Protein AF-A0A2V9T0P3-F1 (afdb_monomer_lite)

Radius of gyration: 13.61 Å; chains: 1; bounding box: 36×26×33 Å

Foldseek 3Di:
DDDPPPDPDPPPDDDDDPDPDQADQWDWDQDPVRDIDIDGPGGPQKDFDQDPPPGTPDIGHD

Sequence (62 aa):
MAARKTDGNPHLRLHFGLGRARGATRVAVKWLGGTQENFEHVTANQLVVIQEGKGIVAQEKF

Secondary structure (DSSP, 8-state):
-------SS---------TT-SEEEEEEEE-TTS-EEEEEEEESSEEEEEETTTEEEEEEE-

Structure (mmCIF, N/CA/C/O backbone):
data_AF-A0A2V9T0P3-F1
#
_entry.id   AF-A0A2V9T0P3-F1
#
loop_
_atom_site.group_PDB
_atom_site.id
_atom_site.type_symbol
_atom_site.label_atom_id
_atom_site.label_alt_id
_atom_site.label_comp_id
_atom_site.label_asym_id
_atom_site.label_entity_id
_atom_site.label_seq_id
_atom_site.pdbx_PDB_ins_code
_atom_site.Cartn_x
_atom_site.Cartn_y
_atom_site.Cartn_z
_atom_site.occupancy
_atom_site.B_iso_or_equiv
_atom_site.auth_seq_id
_atom_site.auth_comp_id
_atom_site.auth_asym_id
_atom_site.auth_atom_id
_atom_site.pdbx_PDB_model_num
ATOM 1 N N . MET A 1 1 ? 24.850 16.206 11.475 1.00 39.44 1 MET A N 1
ATOM 2 C CA . MET A 1 1 ? 24.091 15.225 12.278 1.00 39.44 1 MET A CA 1
ATOM 3 C C . MET A 1 1 ? 22.608 15.521 12.114 1.00 39.44 1 MET A C 1
ATOM 5 O O . MET A 1 1 ? 22.147 16.513 12.654 1.00 39.44 1 MET A O 1
ATOM 9 N N . ALA A 1 2 ? 21.879 14.728 11.329 1.00 37.75 2 ALA A N 1
ATOM 10 C CA . ALA A 1 2 ? 20.419 14.787 11.292 1.00 37.75 2 ALA A CA 1
ATOM 11 C C . ALA A 1 2 ? 19.914 13.522 11.984 1.00 37.75 2 ALA A C 1
ATOM 13 O O . ALA A 1 2 ? 20.071 12.418 11.462 1.00 37.75 2 ALA A O 1
ATOM 14 N N . ALA A 1 3 ? 19.409 13.677 13.205 1.00 41.41 3 ALA A N 1
ATOM 15 C CA . ALA A 1 3 ? 18.831 12.579 13.958 1.00 41.41 3 ALA A CA 1
ATOM 16 C C . ALA A 1 3 ? 17.610 12.058 13.190 1.00 41.41 3 ALA A C 1
ATOM 18 O O . ALA A 1 3 ? 16.591 12.742 13.089 1.00 41.41 3 ALA A O 1
ATOM 19 N N . ARG A 1 4 ? 17.718 10.847 12.636 1.00 52.00 4 ARG A N 1
ATOM 20 C CA . ARG A 1 4 ? 16.547 10.084 12.210 1.00 52.00 4 ARG A CA 1
ATOM 21 C C . ARG A 1 4 ? 15.765 9.777 13.483 1.00 52.00 4 ARG A C 1
ATOM 23 O O . ARG A 1 4 ? 16.178 8.929 14.266 1.00 52.00 4 ARG A O 1
ATOM 30 N N . LYS A 1 5 ? 14.692 10.530 13.731 1.00 45.66 5 LYS A N 1
ATOM 31 C CA . LYS A 1 5 ? 13.699 10.191 14.751 1.00 45.66 5 LYS A CA 1
ATOM 32 C C . LYS A 1 5 ? 13.092 8.854 14.337 1.00 45.66 5 LYS A C 1
ATOM 34 O O . LYS A 1 5 ? 12.238 8.821 13.463 1.00 45.66 5 LYS A O 1
ATOM 39 N N . THR A 1 6 ? 13.574 7.764 14.916 1.00 48.59 6 THR A N 1
ATOM 40 C CA . THR A 1 6 ? 12.793 6.535 14.997 1.00 48.59 6 THR A CA 1
ATOM 41 C C . THR A 1 6 ? 11.846 6.749 16.167 1.00 48.59 6 THR A C 1
ATOM 43 O O . THR A 1 6 ? 12.232 6.623 17.330 1.00 48.59 6 THR A O 1
ATOM 46 N N . ASP A 1 7 ? 10.638 7.209 15.860 1.00 57.75 7 ASP A N 1
ATOM 47 C CA . ASP A 1 7 ? 9.508 7.007 16.752 1.00 57.75 7 ASP A CA 1
ATOM 48 C C . ASP A 1 7 ? 9.406 5.502 17.035 1.00 57.75 7 ASP A C 1
ATOM 50 O O . ASP A 1 7 ? 9.697 4.679 16.174 1.00 57.75 7 ASP A O 1
ATOM 54 N N . GLY A 1 8 ? 9.117 5.126 18.279 1.00 48.94 8 GLY A N 1
ATOM 55 C CA . GLY A 1 8 ? 9.167 3.741 18.761 1.00 48.94 8 GLY A CA 1
ATOM 56 C C . GLY A 1 8 ? 8.070 2.832 18.196 1.00 48.94 8 GLY A C 1
ATOM 57 O O . GLY A 1 8 ? 7.390 2.156 18.958 1.00 48.94 8 GLY A O 1
ATOM 58 N N . ASN A 1 9 ? 7.880 2.826 16.881 1.00 54.62 9 ASN A N 1
ATOM 59 C CA . ASN A 1 9 ? 6.976 1.961 16.148 1.00 54.62 9 ASN A CA 1
ATOM 60 C C . ASN A 1 9 ? 7.826 0.898 15.430 1.00 54.62 9 ASN A C 1
ATOM 62 O O . ASN A 1 9 ? 8.765 1.273 14.720 1.00 54.62 9 ASN A O 1
ATOM 66 N N . PRO A 1 10 ? 7.577 -0.416 15.597 1.00 52.59 10 PRO A N 1
ATOM 67 C CA . PRO A 1 10 ? 8.269 -1.420 14.797 1.00 52.59 10 PRO A CA 1
ATOM 68 C C . PRO A 1 10 ? 8.134 -1.050 13.318 1.00 52.59 10 PRO A C 1
ATOM 70 O O . PRO A 1 10 ? 7.027 -0.849 12.823 1.00 52.59 10 PRO A O 1
ATOM 73 N N . HIS A 1 11 ? 9.263 -0.929 12.614 1.00 66.88 11 HIS A N 1
ATOM 74 C CA . HIS A 1 11 ? 9.292 -0.686 11.174 1.00 66.88 11 HIS A CA 1
ATOM 75 C C . HIS A 1 11 ? 8.720 -1.910 10.443 1.00 66.88 11 HIS A C 1
ATOM 77 O O . HIS A 1 11 ? 9.457 -2.730 9.899 1.00 66.88 11 HIS A O 1
ATOM 83 N N . LEU A 1 12 ? 7.394 -2.056 10.456 1.00 76.81 12 LEU A N 1
ATOM 84 C CA . LEU A 1 12 ? 6.661 -3.064 9.708 1.00 76.81 12 LEU A CA 1
ATOM 85 C C . LEU A 1 12 ? 6.744 -2.693 8.232 1.00 76.81 12 LEU A C 1
ATOM 87 O O . LEU A 1 12 ? 5.899 -1.993 7.679 1.00 76.81 12 LEU A O 1
ATOM 91 N N . ARG A 1 13 ? 7.825 -3.141 7.601 1.00 87.25 13 ARG A N 1
ATOM 92 C CA . ARG A 1 13 ? 8.030 -3.047 6.164 1.00 87.25 13 ARG A CA 1
ATOM 93 C C . ARG A 1 13 ? 7.757 -4.409 5.554 1.00 87.25 13 ARG A C 1
ATOM 95 O O . ARG A 1 13 ? 8.456 -5.377 5.837 1.00 87.25 13 ARG A O 1
ATOM 102 N N . LEU A 1 14 ? 6.749 -4.463 4.697 1.00 91.12 14 LEU A N 1
ATOM 103 C CA . LEU A 1 14 ? 6.436 -5.649 3.915 1.00 91.12 14 LEU A CA 1
ATOM 104 C C . LEU A 1 14 ? 7.089 -5.532 2.541 1.00 91.12 14 LEU A C 1
ATOM 106 O O . LEU A 1 14 ? 7.075 -4.469 1.921 1.00 91.12 14 LEU A O 1
ATOM 110 N N . HIS A 1 15 ? 7.648 -6.640 2.072 1.00 92.25 15 HIS A N 1
ATOM 111 C CA . HIS A 1 15 ? 8.185 -6.763 0.726 1.00 92.25 15 HIS A CA 1
ATOM 112 C C . HIS A 1 15 ? 7.393 -7.828 -0.019 1.00 92.25 15 HIS A C 1
ATOM 114 O O . HIS A 1 15 ? 7.235 -8.947 0.465 1.00 92.25 15 HIS A O 1
ATOM 120 N N . PHE A 1 16 ? 6.923 -7.478 -1.213 1.00 93.38 16 PHE A N 1
ATOM 121 C CA . PHE A 1 16 ? 6.183 -8.381 -2.083 1.00 93.38 16 PHE A CA 1
ATOM 122 C C . PHE A 1 16 ? 6.937 -8.522 -3.402 1.00 93.38 16 PHE A C 1
ATOM 124 O O . PHE A 1 16 ? 7.125 -7.547 -4.129 1.00 93.38 16 PHE A O 1
ATOM 131 N N . GLY A 1 17 ? 7.391 -9.737 -3.708 1.00 93.88 17 GLY A N 1
ATOM 132 C CA . GLY A 1 17 ? 8.003 -10.038 -4.997 1.00 93.88 17 GLY A CA 1
ATOM 133 C C . GLY A 1 17 ? 6.938 -10.088 -6.090 1.00 93.88 17 GLY A C 1
ATOM 134 O O . GLY A 1 17 ? 6.033 -10.914 -6.026 1.00 93.88 17 GLY A O 1
ATOM 135 N N . LEU A 1 18 ? 7.055 -9.225 -7.102 1.00 95.69 18 LEU A N 1
ATOM 136 C CA . LEU A 1 18 ? 6.124 -9.172 -8.241 1.00 95.69 18 LEU A CA 1
ATOM 137 C C . LEU A 1 18 ? 6.663 -9.882 -9.501 1.00 95.69 18 LEU A C 1
ATOM 139 O O . LEU A 1 18 ? 6.020 -9.881 -10.553 1.00 95.69 18 LEU A O 1
ATOM 143 N N . GLY A 1 19 ? 7.854 -10.485 -9.427 1.00 95.00 19 GLY A N 1
ATOM 144 C CA . GLY A 1 19 ? 8.510 -11.116 -10.573 1.00 95.00 19 GLY A CA 1
ATOM 145 C C . GLY A 1 19 ? 8.735 -10.120 -11.716 1.00 95.00 19 GLY A C 1
ATOM 146 O O . GLY A 1 19 ? 9.380 -9.094 -11.532 1.00 95.00 19 GLY A O 1
ATOM 147 N N . ARG A 1 20 ? 8.200 -10.424 -12.906 1.00 96.12 20 ARG A N 1
ATOM 148 C CA . ARG A 1 20 ? 8.297 -9.560 -14.102 1.00 96.12 20 ARG A CA 1
ATOM 149 C C . ARG A 1 20 ? 7.164 -8.531 -14.218 1.00 96.12 20 ARG A C 1
ATOM 151 O 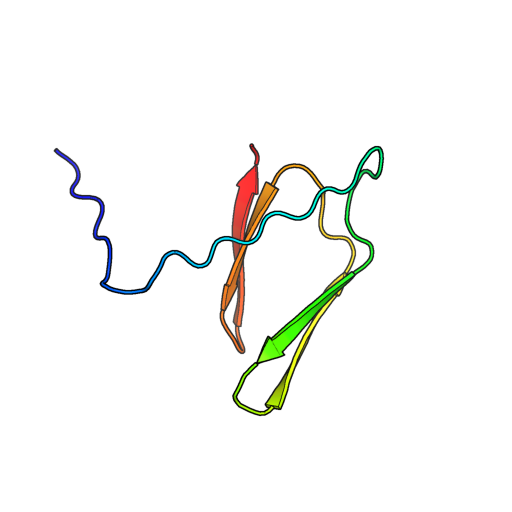O . ARG A 1 20 ? 7.140 -7.774 -15.189 1.00 96.12 20 ARG A O 1
ATOM 158 N N . ALA A 1 21 ? 6.201 -8.523 -13.295 1.00 97.12 21 ALA A N 1
ATOM 159 C CA . ALA A 1 21 ? 5.089 -7.583 -13.362 1.00 97.12 21 ALA A CA 1
ATOM 160 C C . ALA A 1 21 ? 5.572 -6.145 -13.112 1.00 97.12 21 ALA A C 1
ATOM 162 O O . ALA A 1 21 ? 6.425 -5.891 -12.265 1.00 97.12 21 ALA A O 1
ATOM 163 N N . ARG A 1 22 ? 5.000 -5.187 -13.852 1.00 96.38 22 ARG A N 1
ATOM 164 C CA . ARG A 1 22 ? 5.350 -3.756 -13.748 1.00 96.38 22 ARG A CA 1
ATOM 165 C C . ARG A 1 22 ? 4.710 -3.057 -12.543 1.00 96.38 22 ARG A C 1
ATOM 167 O O . ARG A 1 22 ? 5.046 -1.914 -12.250 1.00 96.38 22 ARG A O 1
ATOM 174 N N . GLY A 1 23 ? 3.795 -3.734 -11.860 1.00 96.69 23 GLY A N 1
ATOM 175 C CA . GLY A 1 23 ? 3.080 -3.236 -10.695 1.00 96.69 23 GLY A CA 1
ATOM 176 C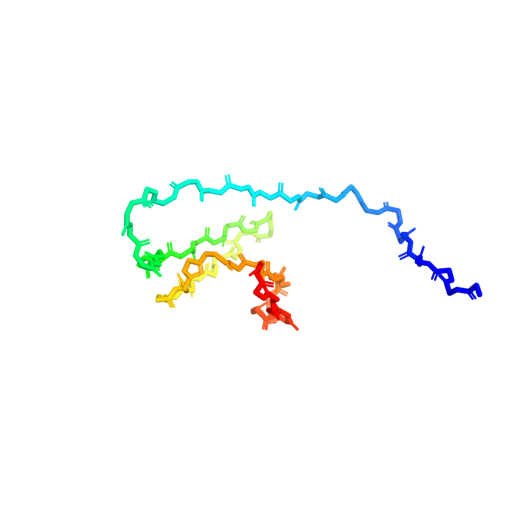 C . GLY A 1 23 ? 2.067 -4.255 -10.192 1.00 96.69 23 GLY A C 1
ATOM 177 O O . GLY A 1 23 ? 1.780 -5.244 -10.870 1.00 96.69 23 GLY A O 1
ATOM 178 N N . ALA A 1 24 ? 1.546 -4.012 -8.996 1.00 97.00 24 ALA A N 1
ATOM 179 C CA . ALA A 1 24 ? 0.425 -4.750 -8.446 1.00 97.00 24 ALA A CA 1
ATOM 180 C C . ALA A 1 24 ? -0.885 -4.169 -8.992 1.00 97.00 24 ALA A C 1
ATOM 182 O O . ALA A 1 24 ? -1.081 -2.953 -8.982 1.00 97.00 24 ALA A O 1
ATOM 183 N N . THR A 1 25 ? -1.801 -5.037 -9.430 1.00 97.88 25 THR A N 1
ATOM 184 C CA . THR A 1 25 ? -3.150 -4.610 -9.831 1.00 97.88 25 THR A CA 1
ATOM 185 C C . THR A 1 25 ? -3.862 -3.938 -8.666 1.00 97.88 25 THR A C 1
ATOM 187 O O . THR A 1 25 ? -4.360 -2.837 -8.841 1.00 97.88 25 THR A O 1
ATOM 190 N N . ARG A 1 26 ? -3.817 -4.559 -7.480 1.00 97.38 26 ARG A N 1
ATOM 191 C CA . ARG A 1 26 ? -4.414 -4.056 -6.243 1.00 97.38 26 ARG A CA 1
ATOM 192 C C . ARG A 1 26 ? -3.511 -4.340 -5.049 1.00 97.38 26 ARG A C 1
ATOM 194 O O . ARG A 1 26 ? -3.011 -5.454 -4.902 1.00 97.38 26 ARG A O 1
ATOM 201 N N . VAL A 1 27 ? -3.402 -3.369 -4.152 1.00 96.94 27 VAL A N 1
ATOM 202 C CA . VAL A 1 27 ? -2.962 -3.551 -2.766 1.00 96.94 27 VAL A CA 1
ATOM 203 C C . VAL A 1 27 ? -4.168 -3.302 -1.866 1.00 96.94 27 VAL A C 1
ATOM 205 O O . VAL A 1 27 ? -4.746 -2.220 -1.902 1.00 96.94 27 VAL A O 1
ATOM 208 N N . ALA A 1 28 ? -4.574 -4.303 -1.086 1.00 97.38 28 ALA A N 1
ATOM 209 C CA . ALA A 1 28 ? -5.681 -4.192 -0.138 1.00 97.38 28 ALA A CA 1
ATOM 210 C C . ALA A 1 28 ? -5.142 -4.236 1.292 1.00 97.38 28 ALA A C 1
ATOM 212 O O . ALA A 1 28 ? -4.436 -5.179 1.655 1.00 97.38 28 ALA A O 1
ATOM 213 N N . VAL A 1 29 ? -5.497 -3.242 2.102 1.00 96.25 29 VAL A N 1
ATOM 214 C CA . VAL A 1 29 ? -5.142 -3.184 3.521 1.00 96.25 29 VAL A CA 1
ATOM 215 C C . VAL A 1 29 ? -6.409 -3.353 4.342 1.00 96.25 29 VAL A C 1
ATOM 217 O O . VAL A 1 29 ? -7.356 -2.587 4.192 1.00 96.25 29 VAL A O 1
ATOM 220 N N . LYS A 1 30 ? -6.430 -4.383 5.191 1.00 96.88 30 LYS A N 1
ATOM 221 C CA . LYS A 1 30 ? -7.470 -4.589 6.200 1.00 96.88 30 LYS A CA 1
ATOM 222 C C . LYS A 1 30 ? -6.923 -4.120 7.538 1.00 96.88 30 LYS A C 1
ATOM 224 O O . LYS A 1 30 ? -5.974 -4.711 8.052 1.00 96.88 30 LYS A O 1
ATOM 229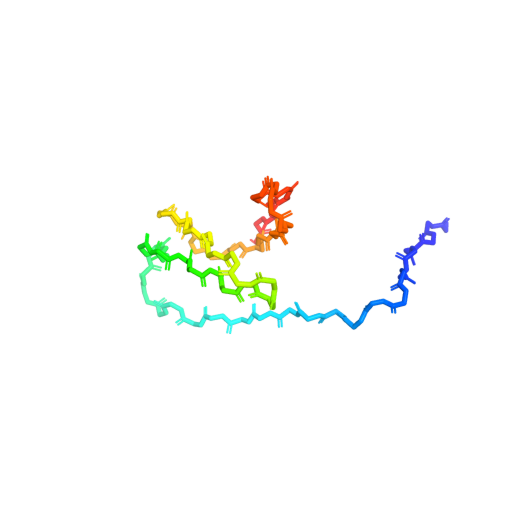 N N . TRP A 1 31 ? -7.500 -3.055 8.067 1.00 95.12 31 TRP A N 1
ATOM 230 C CA . TRP A 1 31 ? -7.091 -2.464 9.330 1.00 95.12 31 TRP A CA 1
ATOM 231 C C . TRP A 1 31 ? -7.727 -3.198 10.506 1.00 95.12 31 TRP A C 1
ATOM 233 O O . TRP A 1 31 ? -8.795 -3.800 10.383 1.00 95.12 31 TRP A O 1
ATOM 243 N N . LEU A 1 32 ? -7.087 -3.123 11.673 1.00 92.94 32 LEU A N 1
ATOM 244 C CA . LEU A 1 32 ? -7.607 -3.747 12.894 1.00 92.94 32 LEU A CA 1
ATOM 245 C C . LEU A 1 32 ? -8.956 -3.147 13.325 1.00 92.94 32 LEU A C 1
ATOM 247 O O . LEU A 1 32 ? -9.763 -3.851 13.921 1.00 92.94 32 LEU A O 1
ATOM 251 N N . GLY A 1 33 ? -9.228 -1.885 12.971 1.00 92.94 33 GLY A N 1
ATOM 252 C CA . GLY A 1 33 ? -10.526 -1.233 13.175 1.00 92.94 33 GLY A CA 1
ATOM 253 C C . GLY A 1 33 ? -11.648 -1.734 12.254 1.00 92.94 33 GLY A C 1
ATOM 254 O O . GLY A 1 33 ? -12.772 -1.255 12.357 1.00 92.94 33 GLY A O 1
ATOM 255 N N . GLY A 1 34 ? -11.368 -2.678 11.348 1.00 94.38 34 GLY A N 1
ATOM 256 C CA . GLY A 1 34 ? -12.341 -3.263 10.421 1.00 94.38 34 GLY A CA 1
ATOM 257 C C . GLY A 1 34 ? -12.465 -2.532 9.082 1.00 94.38 34 GLY A C 1
ATOM 258 O O . GLY A 1 34 ? -13.026 -3.087 8.136 1.00 94.38 34 GLY A O 1
ATOM 259 N N . THR A 1 35 ? -11.904 -1.327 8.962 1.00 96.06 35 THR A N 1
ATOM 260 C CA . THR A 1 35 ? -11.829 -0.597 7.691 1.00 96.06 35 THR A CA 1
ATOM 261 C C . THR A 1 35 ? -10.976 -1.370 6.682 1.00 96.06 35 THR A C 1
ATOM 263 O O . THR A 1 35 ? -9.920 -1.906 7.025 1.00 96.06 35 THR A O 1
ATOM 266 N N . GLN A 1 36 ? -11.403 -1.403 5.417 1.00 98.00 36 GLN A N 1
ATOM 267 C CA . GLN A 1 36 ? -10.593 -1.908 4.310 1.00 98.00 36 GLN A CA 1
ATOM 268 C C . GLN A 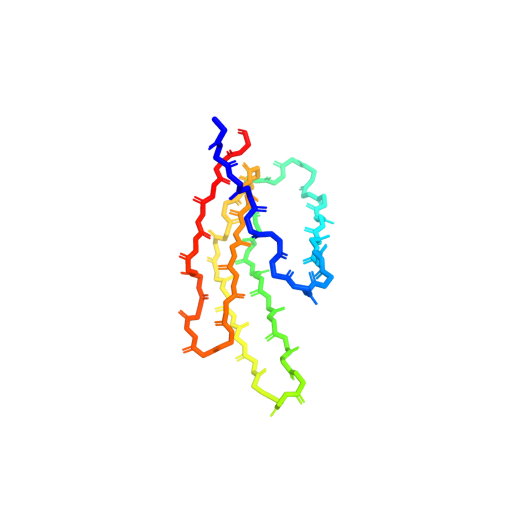1 36 ? -10.354 -0.801 3.283 1.00 98.00 36 GLN A C 1
ATOM 270 O O . GLN A 1 36 ? -11.302 -0.187 2.798 1.00 98.00 36 GLN A O 1
ATOM 275 N N . GLU A 1 37 ? -9.095 -0.601 2.904 1.00 98.38 37 GLU A N 1
ATOM 276 C CA . GLU A 1 37 ? -8.695 0.331 1.848 1.00 98.38 37 GLU A CA 1
ATOM 277 C C . GLU A 1 37 ? -8.052 -0.435 0.688 1.00 9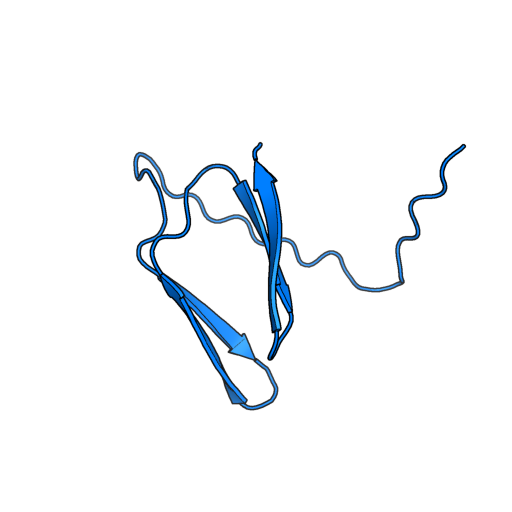8.38 37 GLU A C 1
ATOM 279 O O . GLU A 1 37 ? -7.236 -1.335 0.896 1.00 98.38 37 GLU A O 1
ATOM 284 N N . ASN A 1 38 ? -8.434 -0.090 -0.544 1.00 98.31 38 ASN A N 1
ATOM 285 C CA . ASN A 1 38 ? -7.902 -0.697 -1.764 1.00 98.31 38 ASN A CA 1
ATOM 286 C C . ASN A 1 38 ? -7.182 0.371 -2.596 1.00 98.31 38 ASN A C 1
ATOM 288 O O . ASN A 1 38 ? -7.748 1.424 -2.882 1.00 98.31 38 ASN A O 1
ATOM 292 N N . PHE A 1 39 ? -5.960 0.064 -3.023 1.00 97.56 39 PHE A N 1
ATOM 293 C CA . PHE A 1 39 ? -5.126 0.911 -3.869 1.00 97.56 39 PHE A CA 1
ATOM 294 C C . PHE A 1 39 ? -4.849 0.177 -5.178 1.00 97.56 39 PHE A C 1
ATOM 296 O O . PHE A 1 39 ? -4.218 -0.880 -5.173 1.00 97.56 39 PHE A O 1
ATOM 303 N N . GLU A 1 40 ? -5.339 0.711 -6.292 1.00 97.56 40 GLU A N 1
ATOM 304 C CA . GLU A 1 40 ? -5.176 0.102 -7.616 1.00 97.56 40 GLU A CA 1
ATOM 305 C C . GLU A 1 40 ? -3.907 0.603 -8.319 1.00 97.56 40 GLU A C 1
ATOM 307 O O . GLU A 1 40 ? -3.438 1.712 -8.061 1.00 97.56 40 GLU A O 1
ATOM 312 N N . HIS A 1 41 ? -3.388 -0.195 -9.253 1.00 96.44 41 HIS A N 1
ATOM 313 C CA . HIS A 1 41 ? -2.288 0.164 -10.157 1.00 96.44 41 HIS A CA 1
ATOM 314 C C . HIS A 1 41 ? -1.015 0.653 -9.441 1.00 96.44 41 HIS A C 1
ATOM 316 O O . HIS A 1 41 ? -0.364 1.608 -9.869 1.00 96.44 41 HIS A O 1
ATOM 322 N N . VAL A 1 42 ? -0.634 -0.013 -8.349 1.00 96.19 42 VAL A N 1
ATOM 323 C CA . VAL A 1 42 ? 0.567 0.342 -7.586 1.00 96.19 42 VAL A CA 1
ATOM 324 C C . VAL A 1 42 ? 1.808 -0.107 -8.356 1.00 96.19 42 VAL A C 1
ATOM 326 O O . VAL A 1 42 ? 2.051 -1.303 -8.515 1.00 96.19 42 VAL A O 1
ATOM 329 N N . THR A 1 43 ? 2.604 0.849 -8.833 1.00 96.56 43 THR A N 1
ATOM 330 C CA . THR A 1 43 ? 3.849 0.593 -9.576 1.00 96.56 43 THR A CA 1
ATOM 331 C C . THR A 1 43 ? 4.806 -0.306 -8.788 1.00 96.56 43 THR A C 1
ATOM 333 O O . THR A 1 43 ? 4.887 -0.226 -7.563 1.00 96.56 43 THR A O 1
ATOM 336 N N . ALA A 1 44 ? 5.539 -1.177 -9.484 1.00 96.50 44 ALA A N 1
ATOM 337 C CA . ALA A 1 44 ? 6.603 -1.980 -8.887 1.00 96.50 44 ALA A CA 1
ATOM 338 C C . ALA A 1 44 ? 7.826 -1.119 -8.517 1.00 96.50 4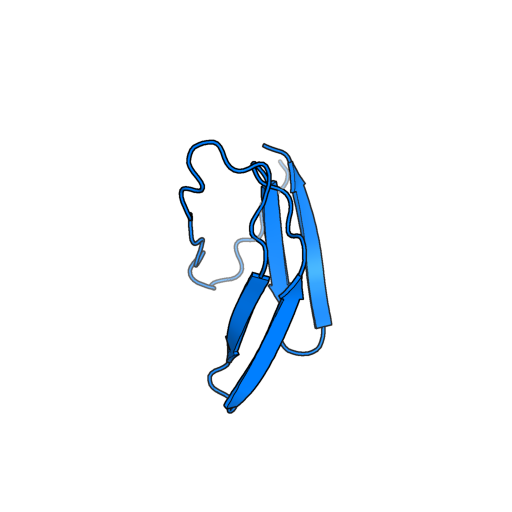4 ALA A C 1
ATOM 340 O O . ALA A 1 44 ? 7.937 0.035 -8.927 1.00 96.50 44 ALA A O 1
ATOM 341 N N . ASN A 1 45 ? 8.776 -1.717 -7.790 1.00 95.62 45 ASN A N 1
ATOM 342 C CA . ASN A 1 45 ? 10.074 -1.118 -7.448 1.00 95.62 45 ASN A CA 1
ATOM 343 C C . ASN A 1 45 ? 9.971 0.226 -6.703 1.00 95.62 45 ASN A C 1
ATOM 345 O O . ASN A 1 45 ? 10.742 1.153 -6.948 1.00 95.62 45 ASN A O 1
ATOM 349 N N . GLN A 1 46 ? 9.014 0.324 -5.784 1.00 94.88 46 GLN A N 1
ATOM 350 C CA . GLN A 1 46 ? 8.841 1.487 -4.924 1.00 94.88 46 GLN A CA 1
ATOM 351 C C . GLN A 1 46 ? 8.438 1.076 -3.507 1.00 94.88 46 GLN A C 1
ATOM 353 O O . GLN A 1 46 ? 7.847 0.017 -3.282 1.00 94.88 46 GLN A O 1
ATOM 358 N N . LEU A 1 47 ? 8.719 1.960 -2.562 1.00 95.06 47 LEU A N 1
ATOM 359 C CA . LEU A 1 47 ? 8.140 1.995 -1.236 1.00 95.06 47 LEU A CA 1
ATOM 360 C C . LEU A 1 47 ? 6.912 2.906 -1.252 1.00 95.06 47 LEU A C 1
ATOM 362 O O . LEU A 1 47 ? 7.009 4.070 -1.629 1.00 95.06 47 LEU A O 1
ATOM 366 N N . VAL A 1 48 ? 5.781 2.397 -0.768 1.00 95.75 48 VAL A N 1
ATOM 367 C CA . VAL A 1 48 ? 4.601 3.207 -0.443 1.00 95.75 48 VAL A CA 1
ATOM 368 C C . VAL A 1 48 ? 4.374 3.197 1.064 1.00 95.75 48 VAL A C 1
ATOM 370 O O . VAL A 1 48 ? 4.475 2.150 1.703 1.00 95.75 48 VAL A O 1
ATOM 373 N N . VAL A 1 49 ? 4.069 4.359 1.638 1.00 95.44 49 VAL A N 1
ATOM 374 C CA . VAL A 1 49 ? 3.646 4.484 3.038 1.00 95.44 49 VAL A CA 1
ATOM 375 C C . VAL A 1 49 ? 2.150 4.735 3.048 1.00 95.44 49 VAL A C 1
ATOM 377 O O . VAL A 1 49 ? 1.685 5.715 2.466 1.00 95.44 49 VAL A O 1
ATOM 380 N N . ILE A 1 50 ? 1.408 3.842 3.697 1.00 95.25 50 ILE A N 1
ATOM 381 C CA . ILE A 1 50 ? -0.049 3.907 3.803 1.00 95.25 50 ILE A CA 1
ATOM 382 C C . ILE A 1 50 ? -0.407 4.220 5.253 1.00 95.25 50 ILE A C 1
ATOM 384 O O . ILE A 1 50 ? 0.082 3.556 6.167 1.00 95.25 50 ILE A O 1
ATOM 388 N N . GLN A 1 51 ? -1.262 5.218 5.453 1.00 94.06 51 GLN A N 1
ATOM 389 C CA . GLN A 1 51 ? -1.825 5.556 6.753 1.00 94.06 51 GLN A CA 1
ATOM 390 C C . GLN A 1 51 ? -3.346 5.371 6.712 1.00 94.06 51 GLN A C 1
ATOM 392 O O . GLN A 1 51 ? -4.003 5.931 5.835 1.00 94.06 51 GLN A O 1
ATOM 397 N N . GLU A 1 52 ? -3.887 4.617 7.674 1.00 94.94 52 GLU A N 1
ATOM 398 C CA . GLU A 1 52 ? -5.327 4.343 7.799 1.00 94.94 52 GLU A CA 1
ATOM 399 C C . GLU A 1 52 ? -6.156 5.631 7.696 1.00 94.94 52 GLU A C 1
ATOM 401 O O . GLU A 1 52 ? -5.877 6.624 8.377 1.00 94.94 52 GLU A O 1
ATOM 406 N N . GLY A 1 53 ? -7.149 5.625 6.800 1.00 95.94 53 GLY A N 1
ATOM 407 C CA . GLY A 1 53 ? -8.067 6.741 6.564 1.00 95.94 53 GLY A CA 1
ATOM 408 C C . GLY A 1 53 ? -7.460 7.923 5.802 1.00 95.94 53 GLY A C 1
ATOM 409 O O . GLY A 1 53 ? -8.169 8.878 5.489 1.00 95.94 53 GLY A O 1
ATOM 410 N N . LYS A 1 54 ? -6.157 7.885 5.501 1.00 96.25 54 LYS A N 1
ATOM 411 C CA . LYS A 1 54 ? -5.448 8.910 4.717 1.00 96.25 54 LYS A CA 1
ATOM 412 C C . LYS A 1 54 ? -4.926 8.389 3.381 1.00 96.25 54 LYS A C 1
ATOM 414 O O . LYS A 1 54 ? -4.542 9.186 2.529 1.00 96.25 54 LYS A O 1
ATOM 419 N N . GLY A 1 55 ? -4.893 7.073 3.195 1.00 96.62 55 GLY A N 1
ATOM 420 C CA . GLY A 1 55 ? -4.366 6.443 1.994 1.00 96.62 55 GLY A CA 1
ATOM 421 C C . GLY A 1 55 ? -2.839 6.483 1.906 1.00 96.62 55 GLY A C 1
ATOM 422 O O . GLY A 1 55 ? -2.140 6.361 2.913 1.00 96.62 55 GLY A O 1
ATOM 423 N N . ILE A 1 56 ? -2.308 6.616 0.685 1.00 96.00 56 ILE A N 1
ATOM 424 C CA . ILE A 1 56 ? -0.860 6.681 0.438 1.00 96.00 56 ILE A CA 1
ATOM 425 C C . ILE A 1 56 ? -0.350 8.090 0.762 1.00 96.00 56 ILE A C 1
ATOM 427 O O . ILE A 1 56 ? -0.670 9.044 0.058 1.00 96.00 56 ILE A O 1
ATOM 431 N N . VAL A 1 57 ? 0.479 8.206 1.799 1.00 96.81 57 VAL A N 1
ATOM 432 C CA . VAL A 1 57 ? 1.016 9.485 2.300 1.00 96.81 57 VAL A CA 1
ATOM 433 C C . VAL A 1 57 ? 2.467 9.746 1.889 1.00 96.81 57 VAL A C 1
ATOM 435 O O . VAL A 1 57 ? 2.937 10.875 1.997 1.00 96.81 57 VAL A O 1
ATOM 438 N N . ALA A 1 58 ? 3.183 8.727 1.402 1.00 95.56 58 ALA A N 1
ATOM 439 C CA . ALA A 1 58 ? 4.508 8.883 0.806 1.00 95.56 58 ALA A CA 1
ATOM 440 C C . ALA A 1 58 ? 4.796 7.787 -0.227 1.00 95.56 58 ALA A C 1
ATOM 442 O O . ALA A 1 58 ? 4.303 6.660 -0.107 1.00 95.56 58 ALA A O 1
ATOM 443 N N . GLN A 1 59 ? 5.615 8.124 -1.224 1.00 95.69 59 GLN A N 1
ATOM 444 C CA . GLN A 1 59 ? 6.104 7.206 -2.251 1.00 95.69 59 GLN A CA 1
ATOM 445 C C . GLN A 1 59 ? 7.582 7.485 -2.524 1.00 95.69 59 GLN A C 1
ATOM 447 O O . GLN A 1 59 ? 7.973 8.636 -2.710 1.00 95.69 59 GLN A O 1
ATOM 452 N N . GLU A 1 60 ? 8.392 6.436 -2.569 1.00 95.19 60 GLU A N 1
ATOM 453 C CA . GLU A 1 60 ? 9.827 6.517 -2.839 1.00 95.19 60 GLU A CA 1
ATOM 454 C C . GLU A 1 60 ? 10.210 5.397 -3.805 1.00 95.19 60 GLU A C 1
ATOM 456 O O . GLU A 1 60 ? 9.881 4.236 -3.573 1.00 95.19 60 GLU A O 1
ATOM 461 N N . LYS A 1 61 ? 10.878 5.731 -4.910 1.00 92.62 61 LYS A N 1
ATOM 462 C CA . LYS A 1 61 ? 11.402 4.722 -5.841 1.00 92.62 61 LYS A CA 1
ATOM 463 C C . LYS A 1 61 ? 12.701 4.139 -5.293 1.00 92.62 61 LYS A C 1
ATOM 465 O O . LYS A 1 61 ? 13.469 4.869 -4.673 1.00 92.62 61 LYS A O 1
ATOM 470 N N . PHE A 1 62 ? 12.924 2.850 -5.540 1.00 84.50 62 PHE A N 1
ATOM 471 C CA . PHE A 1 62 ? 14.216 2.214 -5.275 1.00 84.50 62 PHE A CA 1
ATOM 472 C C . PHE A 1 62 ? 15.246 2.540 -6.358 1.00 84.50 62 PHE A C 1
ATOM 474 O O . PHE A 1 62 ? 14.830 2.782 -7.517 1.00 84.50 62 PHE A O 1
#

pLDDT: mean 86.94, std 17.97, range [37.75, 98.38]